Protein AF-A0A7C3XGS4-F1 (afdb_monomer_lite)

Structure (mmCIF, N/CA/C/O backbone):
data_AF-A0A7C3XGS4-F1
#
_entry.id   AF-A0A7C3XGS4-F1
#
loop_
_atom_site.group_PDB
_atom_site.id
_atom_site.type_symbol
_atom_site.label_atom_id
_atom_site.label_alt_id
_atom_site.label_comp_id
_atom_site.label_asym_id
_atom_site.label_entity_id
_atom_site.label_seq_id
_atom_site.pdbx_PDB_ins_code
_atom_site.Cartn_x
_atom_site.Cartn_y
_atom_site.Cartn_z
_atom_site.occupancy
_atom_site.B_iso_or_equiv
_atom_site.auth_seq_id
_atom_site.auth_comp_id
_atom_site.auth_asym_id
_atom_site.auth_atom_id
_atom_site.pdbx_PDB_model_num
ATOM 1 N N . MET A 1 1 ? -25.494 -13.421 -29.530 1.00 58.31 1 MET A N 1
ATOM 2 C CA . MET A 1 1 ? -25.401 -12.290 -28.570 1.00 58.31 1 MET A CA 1
ATOM 3 C C . MET A 1 1 ? -24.246 -12.460 -27.573 1.00 58.31 1 MET A C 1
ATOM 5 O O . MET A 1 1 ? -23.555 -11.485 -27.320 1.00 58.31 1 MET A O 1
ATOM 9 N N . PHE A 1 2 ? -23.978 -13.674 -27.067 1.00 60.56 2 PHE A N 1
ATOM 10 C CA . PHE A 1 2 ? -22.884 -13.956 -26.116 1.00 60.56 2 PHE A CA 1
ATOM 11 C C . PHE A 1 2 ? -21.460 -13.812 -26.712 1.00 60.56 2 PHE A C 1
ATOM 13 O O . PHE A 1 2 ? -20.601 -13.190 -26.095 1.00 60.56 2 PHE A O 1
ATOM 20 N N . GLU A 1 3 ? -21.222 -14.275 -27.947 1.00 60.53 3 GLU A N 1
ATOM 21 C CA . GLU A 1 3 ? -19.917 -14.133 -28.632 1.00 60.53 3 GLU A CA 1
ATOM 22 C C . GLU A 1 3 ? -19.539 -12.680 -28.953 1.00 60.53 3 GLU A C 1
ATOM 24 O O . GLU A 1 3 ? -18.381 -12.295 -28.802 1.00 60.53 3 GLU A O 1
ATOM 29 N N . LEU A 1 4 ? -20.519 -11.843 -29.322 1.00 61.66 4 LEU A N 1
ATOM 30 C CA . LEU A 1 4 ? -20.283 -10.417 -29.579 1.00 61.66 4 LEU A CA 1
ATOM 31 C C . LEU A 1 4 ? -19.782 -9.699 -28.314 1.00 61.66 4 LEU A C 1
ATOM 33 O O . LEU A 1 4 ? -18.899 -8.847 -28.390 1.00 61.66 4 LEU A O 1
ATOM 37 N N . GLY A 1 5 ? -20.301 -10.072 -27.139 1.00 70.62 5 GLY A N 1
ATOM 38 C CA . GLY A 1 5 ? -19.832 -9.551 -25.853 1.00 70.62 5 GLY A CA 1
ATOM 39 C C . GLY A 1 5 ? -18.402 -9.986 -25.525 1.00 70.62 5 GLY A C 1
ATOM 40 O O . GLY A 1 5 ? -17.612 -9.173 -25.046 1.00 70.62 5 GLY A O 1
ATOM 41 N N . LEU A 1 6 ? -18.044 -11.234 -25.842 1.00 68.25 6 LEU A N 1
ATOM 42 C CA . LEU A 1 6 ? -16.724 -11.801 -25.562 1.00 68.25 6 LEU A CA 1
ATOM 43 C C . LEU A 1 6 ? -15.619 -11.168 -26.420 1.00 68.25 6 LEU A C 1
ATOM 45 O O . LEU A 1 6 ? -14.553 -10.844 -25.904 1.00 68.25 6 LEU A O 1
ATOM 49 N N . GLU A 1 7 ? -15.879 -10.922 -27.702 1.00 71.12 7 GLU A N 1
ATOM 50 C CA . GLU A 1 7 ? -14.929 -10.245 -28.597 1.00 71.12 7 GLU A CA 1
ATOM 51 C C . GLU A 1 7 ? -14.745 -8.765 -28.238 1.00 71.12 7 GLU A C 1
ATOM 53 O O . GLU A 1 7 ? -13.636 -8.228 -28.289 1.00 71.12 7 GLU A O 1
ATOM 58 N N . THR A 1 8 ? -15.811 -8.105 -27.783 1.00 72.44 8 THR A N 1
ATOM 59 C CA . THR A 1 8 ? -15.733 -6.721 -27.293 1.00 72.44 8 THR A CA 1
ATOM 60 C C . THR A 1 8 ? -14.935 -6.636 -25.987 1.00 72.44 8 THR A C 1
ATOM 62 O O . THR A 1 8 ? -14.127 -5.722 -25.806 1.00 72.44 8 THR A O 1
ATOM 65 N N . LEU A 1 9 ? -15.111 -7.613 -25.091 1.00 69.00 9 LEU A N 1
ATOM 66 C CA . LEU A 1 9 ? -14.324 -7.754 -23.864 1.00 69.00 9 LEU A CA 1
ATOM 67 C C . LEU A 1 9 ? -12.853 -8.041 -24.166 1.00 69.00 9 LEU A C 1
ATOM 69 O O . LEU A 1 9 ? -11.996 -7.346 -23.632 1.00 69.00 9 LEU A O 1
ATOM 73 N N . LYS A 1 10 ? -12.549 -8.985 -25.063 1.00 65.06 10 LYS A N 1
ATOM 74 C CA . LYS A 1 10 ? -11.174 -9.271 -25.499 1.00 65.06 10 LYS A CA 1
ATOM 75 C C . LYS A 1 10 ? -10.495 -8.028 -26.060 1.00 65.06 10 LYS A C 1
ATOM 77 O O . LYS A 1 10 ? -9.398 -7.705 -25.626 1.00 65.06 10 LYS A O 1
ATOM 82 N N . LYS A 1 11 ? -11.152 -7.282 -26.954 1.00 64.50 11 LYS A N 1
ATOM 83 C CA . LYS A 1 11 ? -10.600 -6.031 -27.500 1.00 64.50 11 LYS A CA 1
ATOM 84 C C . LYS A 1 11 ? -10.341 -4.984 -26.419 1.00 64.50 11 LYS A C 1
ATOM 86 O O . LYS A 1 11 ? -9.295 -4.349 -26.456 1.00 64.50 11 LYS A O 1
ATOM 91 N N . LYS A 1 12 ? -11.239 -4.841 -25.437 1.00 67.31 12 LYS A N 1
ATOM 92 C CA . LYS A 1 12 ? -11.023 -3.946 -24.288 1.00 67.31 12 LYS A CA 1
ATOM 93 C C . LYS A 1 12 ? -9.855 -4.390 -23.412 1.00 67.31 12 LYS A C 1
ATOM 95 O O . LYS A 1 12 ? -9.046 -3.554 -23.025 1.00 67.31 12 LYS A O 1
ATOM 100 N N . VAL A 1 13 ? -9.747 -5.685 -23.123 1.00 62.44 13 VAL A N 1
ATOM 101 C CA . VAL A 1 13 ? -8.639 -6.261 -22.347 1.00 62.44 13 VAL A CA 1
ATOM 102 C C . VAL A 1 13 ? -7.315 -6.070 -23.085 1.00 62.44 13 VAL A C 1
ATOM 104 O O . VAL A 1 13 ? -6.345 -5.635 -22.477 1.00 62.44 13 VAL A O 1
ATOM 107 N N . ILE A 1 14 ? -7.289 -6.295 -24.399 1.00 61.91 14 ILE A N 1
ATOM 108 C CA . ILE A 1 14 ? -6.116 -6.053 -25.245 1.00 61.91 14 ILE A CA 1
ATOM 109 C C . ILE A 1 14 ? -5.764 -4.563 -25.255 1.00 61.91 14 ILE A C 1
ATOM 111 O O . ILE A 1 14 ? -4.608 -4.225 -25.047 1.00 61.91 14 ILE A O 1
ATOM 115 N N . SER A 1 15 ? -6.734 -3.656 -25.413 1.00 60.75 15 SER A N 1
ATOM 116 C CA . SER A 1 15 ? -6.457 -2.212 -25.366 1.00 60.75 15 SER A CA 1
ATOM 117 C C . SER A 1 15 ? -5.958 -1.746 -23.997 1.00 60.75 15 SER A C 1
ATOM 119 O O . SER A 1 15 ? -5.088 -0.888 -23.932 1.00 60.75 15 SER A O 1
ATOM 121 N N . LEU A 1 16 ? -6.462 -2.338 -22.908 1.00 60.91 16 LEU A N 1
ATOM 122 C CA . LEU A 1 16 ? -5.968 -2.089 -21.552 1.00 60.91 16 LEU A CA 1
ATOM 123 C C . LEU A 1 16 ? -4.523 -2.575 -21.395 1.00 60.91 16 LEU A C 1
ATOM 125 O O . LEU A 1 16 ? -3.718 -1.872 -20.798 1.00 60.91 16 LEU A O 1
ATOM 129 N N . PHE A 1 17 ? -4.185 -3.733 -21.967 1.00 60.16 17 PHE A N 1
ATOM 130 C CA . PHE A 1 17 ? -2.817 -4.257 -21.999 1.00 60.16 17 PHE A CA 1
ATOM 131 C C . PHE A 1 17 ? -1.868 -3.418 -22.868 1.00 60.16 17 PHE A C 1
ATOM 133 O O . PHE A 1 17 ? -0.702 -3.274 -22.519 1.00 60.16 17 PHE A O 1
ATOM 140 N N . VAL A 1 18 ? -2.352 -2.848 -23.974 1.00 58.97 18 VAL A N 1
ATOM 141 C CA . VAL A 1 18 ? -1.557 -1.967 -24.847 1.00 58.97 18 VAL A CA 1
ATOM 142 C C . VAL A 1 18 ? -1.268 -0.635 -24.151 1.00 58.97 18 VAL A C 1
ATOM 144 O O . VAL A 1 18 ? -0.104 -0.270 -24.025 1.00 58.97 18 VAL A O 1
ATOM 147 N N . VAL A 1 19 ? -2.286 0.033 -23.594 1.00 59.97 19 VAL A N 1
ATOM 148 C CA . VAL A 1 19 ? -2.094 1.276 -22.815 1.00 59.97 19 VAL A CA 1
ATOM 149 C C . VAL A 1 19 ? -1.200 1.035 -21.597 1.00 59.97 19 VAL A C 1
ATOM 151 O O . VAL A 1 19 ? -0.389 1.877 -21.229 1.00 59.97 19 VAL A O 1
ATOM 154 N N . ALA A 1 20 ? -1.297 -0.146 -20.987 1.00 60.34 20 ALA A N 1
ATOM 155 C CA . ALA A 1 20 ? -0.423 -0.547 -19.895 1.00 60.34 20 ALA A CA 1
ATOM 156 C C . ALA A 1 20 ? 1.070 -0.605 -20.266 1.00 60.34 20 ALA A C 1
ATOM 158 O O . ALA A 1 20 ? 1.900 -0.491 -19.365 1.00 60.34 20 ALA A O 1
ATOM 159 N N . SER A 1 21 ? 1.406 -0.779 -21.549 1.00 63.53 21 SER A N 1
ATOM 160 C CA . SER A 1 21 ? 2.783 -0.857 -22.058 1.00 63.53 21 SER A CA 1
ATOM 161 C C . SER A 1 21 ? 3.341 0.464 -22.602 1.00 63.53 21 SER A C 1
ATOM 163 O O . SER A 1 21 ? 4.525 0.522 -22.936 1.00 63.53 21 SER A O 1
ATOM 165 N N . ASP A 1 22 ? 2.524 1.518 -22.664 1.00 73.06 22 ASP A N 1
ATOM 166 C CA . ASP A 1 22 ? 2.950 2.842 -23.118 1.00 73.06 22 ASP A CA 1
ATOM 167 C C . ASP A 1 22 ? 3.830 3.554 -22.075 1.00 73.06 22 ASP A C 1
ATOM 169 O O . ASP A 1 22 ? 3.821 3.226 -20.879 1.00 73.06 22 ASP A O 1
ATOM 173 N N . MET A 1 23 ? 4.592 4.555 -22.536 1.00 82.00 23 MET A N 1
ATOM 174 C CA . MET A 1 23 ? 5.384 5.425 -21.661 1.00 82.00 23 MET A CA 1
ATOM 175 C C . MET A 1 23 ? 4.508 6.039 -20.560 1.00 82.00 23 MET A C 1
ATOM 177 O O . MET A 1 23 ? 3.374 6.459 -20.799 1.00 82.00 23 MET A O 1
ATOM 181 N N . GLY A 1 24 ? 5.055 6.089 -19.346 1.00 86.75 24 GLY A N 1
ATOM 182 C CA . GLY A 1 24 ? 4.411 6.668 -18.177 1.00 86.75 24 GLY A CA 1
ATOM 183 C C . GLY A 1 24 ? 4.047 8.142 -18.355 1.00 86.75 24 GLY A C 1
ATOM 184 O O . GLY A 1 24 ? 4.619 8.870 -19.168 1.00 86.75 24 GLY A O 1
ATOM 185 N N . PHE A 1 25 ? 3.078 8.596 -17.564 1.00 90.62 25 PHE A N 1
ATOM 186 C CA . PHE A 1 25 ? 2.586 9.974 -17.583 1.00 90.62 25 PHE A CA 1
ATOM 187 C C . PHE A 1 25 ? 3.338 10.897 -16.613 1.00 90.62 25 PHE A C 1
ATOM 189 O O . PHE A 1 25 ? 3.124 12.108 -16.639 1.00 90.62 25 PHE A O 1
ATOM 196 N N . LEU A 1 26 ?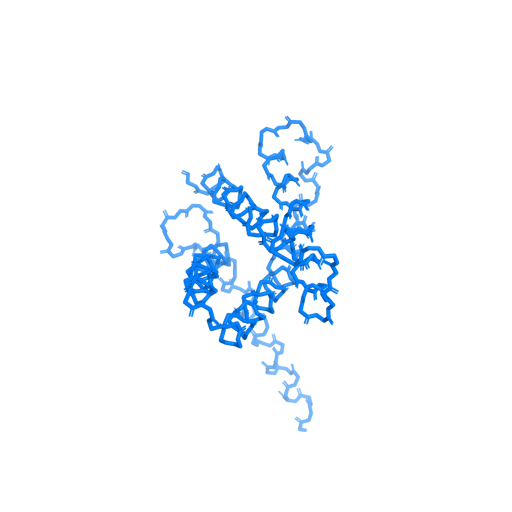 4.217 10.354 -15.765 1.00 90.88 26 LEU A N 1
ATOM 197 C CA . LEU A 1 26 ? 5.043 11.121 -14.827 1.00 90.88 26 LEU A CA 1
ATOM 198 C C . LEU A 1 26 ? 6.380 11.588 -15.429 1.00 90.88 26 LEU A C 1
ATOM 200 O O . LEU A 1 26 ? 7.165 12.231 -14.736 1.00 90.88 26 LEU A O 1
ATOM 204 N N . GLY A 1 27 ? 6.642 11.291 -16.708 1.00 90.00 27 GLY A N 1
ATOM 205 C CA . GLY A 1 27 ? 7.874 11.693 -17.399 1.00 90.00 27 GLY A CA 1
ATOM 206 C C . GLY A 1 27 ? 9.120 10.914 -16.961 1.00 90.00 27 GLY A C 1
ATOM 207 O O . GLY A 1 27 ? 10.235 11.405 -17.119 1.00 90.00 27 GLY A O 1
ATOM 208 N N . THR A 1 28 ? 8.936 9.722 -16.390 1.00 92.19 28 THR A N 1
ATOM 209 C CA . THR A 1 28 ? 10.010 8.812 -15.962 1.00 92.19 28 THR A CA 1
ATOM 210 C C . THR A 1 28 ? 10.176 7.663 -16.963 1.00 92.19 28 THR A C 1
ATOM 212 O O . THR A 1 28 ? 9.477 7.588 -17.974 1.00 92.19 28 THR A O 1
ATOM 215 N N . ARG A 1 29 ? 11.092 6.726 -16.686 1.00 91.94 29 ARG A N 1
ATOM 216 C CA . ARG A 1 29 ? 11.244 5.481 -17.465 1.00 91.94 29 ARG A CA 1
ATOM 217 C C . ARG A 1 29 ? 10.157 4.440 -17.154 1.00 91.94 29 ARG A C 1
ATOM 219 O O . ARG A 1 29 ? 10.221 3.324 -17.664 1.00 91.94 29 ARG A O 1
ATOM 226 N N . ALA A 1 30 ? 9.208 4.764 -16.276 1.00 90.50 30 ALA A N 1
ATOM 227 C CA . ALA A 1 30 ? 8.112 3.883 -15.912 1.00 90.50 30 ALA A CA 1
ATOM 228 C C . ALA A 1 30 ? 7.123 3.711 -17.067 1.00 90.50 30 ALA A C 1
ATOM 230 O O . ALA A 1 30 ? 6.926 4.609 -17.883 1.00 90.50 30 ALA A O 1
ATOM 231 N N . ILE A 1 31 ? 6.462 2.556 -17.096 1.00 91.50 31 ILE A N 1
ATOM 232 C CA . ILE A 1 31 ? 5.266 2.350 -17.915 1.00 91.50 31 ILE A CA 1
ATOM 233 C C . ILE A 1 31 ? 4.039 2.921 -17.205 1.00 91.50 31 ILE A C 1
ATOM 235 O O . ILE A 1 31 ? 4.026 3.085 -15.979 1.00 91.50 31 ILE A O 1
ATOM 239 N N . TRP A 1 32 ? 2.971 3.145 -17.962 1.00 91.56 32 TRP A N 1
ATOM 240 C CA . TRP A 1 32 ? 1.733 3.737 -17.458 1.00 91.56 32 TRP A CA 1
ATOM 241 C C . TRP A 1 32 ? 1.162 3.042 -16.206 1.00 91.56 32 TRP A C 1
ATOM 243 O O . TRP A 1 32 ? 0.749 3.711 -15.257 1.00 91.56 32 TRP A O 1
ATOM 253 N N . LEU A 1 33 ? 1.184 1.701 -16.149 1.00 91.12 33 LEU A N 1
ATOM 254 C CA . LEU A 1 33 ? 0.704 0.958 -14.971 1.00 91.12 33 LEU A CA 1
ATOM 255 C C . LEU A 1 33 ? 1.530 1.213 -13.708 1.00 91.12 33 LEU A C 1
ATOM 257 O O . LEU A 1 33 ? 0.968 1.236 -12.612 1.00 91.12 33 LEU A O 1
ATOM 261 N N . SER A 1 34 ? 2.844 1.392 -13.842 1.00 92.12 34 SER A N 1
ATOM 262 C CA . SER A 1 34 ? 3.722 1.657 -12.702 1.00 92.12 34 SER A CA 1
ATOM 263 C C . SER A 1 34 ? 3.426 3.031 -12.097 1.00 92.12 34 SER A C 1
ATOM 265 O O . SER A 1 34 ? 3.335 3.150 -10.874 1.00 92.12 34 SER A O 1
ATOM 267 N N . ASP A 1 35 ? 3.182 4.038 -12.939 1.00 95.06 35 ASP A N 1
ATOM 268 C CA . ASP A 1 35 ? 2.783 5.383 -12.504 1.00 95.06 35 ASP A CA 1
ATOM 269 C C . ASP A 1 35 ? 1.408 5.385 -11.838 1.00 95.06 35 ASP A C 1
ATOM 271 O O . ASP A 1 35 ? 1.222 5.982 -10.773 1.00 95.06 35 ASP A O 1
ATOM 275 N N . LEU A 1 36 ? 0.441 4.680 -12.434 1.00 94.62 36 LEU A N 1
ATOM 276 C CA . LEU A 1 36 ? -0.889 4.542 -11.852 1.00 94.62 36 LEU A CA 1
ATOM 277 C C . LEU A 1 36 ? -0.815 3.864 -10.479 1.00 94.62 36 LEU A C 1
ATOM 279 O O . LEU A 1 36 ? -1.442 4.331 -9.528 1.00 94.62 36 LEU A O 1
ATOM 283 N N . ASN A 1 37 ? -0.046 2.780 -10.360 1.00 95.75 37 ASN A N 1
ATOM 284 C CA . ASN A 1 37 ? 0.118 2.071 -9.097 1.00 95.75 37 ASN A CA 1
ATOM 285 C C . ASN A 1 37 ? 0.739 2.975 -8.028 1.00 95.75 37 ASN A C 1
ATOM 287 O O . ASN A 1 37 ? 0.220 3.030 -6.916 1.00 95.75 37 ASN A O 1
ATOM 291 N N . LEU A 1 38 ? 1.784 3.740 -8.362 1.00 96.62 38 LEU A N 1
ATOM 292 C CA . LEU A 1 38 ? 2.378 4.715 -7.444 1.00 96.62 38 LEU A CA 1
ATOM 293 C C . LEU A 1 38 ? 1.342 5.741 -6.960 1.00 96.62 38 LEU A C 1
ATOM 295 O O . LEU A 1 38 ? 1.230 5.995 -5.759 1.00 96.62 38 LEU A O 1
ATOM 299 N N . LEU A 1 39 ? 0.558 6.308 -7.879 1.00 97.31 39 LEU A N 1
ATOM 300 C CA . LEU A 1 39 ? -0.460 7.304 -7.550 1.00 97.31 39 LEU A CA 1
ATOM 301 C C . LEU A 1 39 ? -1.559 6.728 -6.645 1.00 97.31 39 LEU A C 1
ATOM 303 O O . LEU A 1 39 ? -1.979 7.373 -5.682 1.00 97.31 39 LEU A O 1
ATOM 307 N N . LEU A 1 40 ? -2.002 5.498 -6.911 1.00 97.25 40 LEU A N 1
ATOM 308 C CA . LEU A 1 40 ? -2.992 4.816 -6.078 1.00 97.25 40 LEU A CA 1
ATOM 309 C C . LEU A 1 40 ? -2.426 4.446 -4.700 1.00 97.25 40 LEU A C 1
ATOM 311 O O . LEU A 1 40 ? -3.143 4.565 -3.709 1.00 97.25 40 LEU A O 1
ATOM 315 N N . GLN A 1 41 ? -1.141 4.098 -4.598 1.00 97.50 41 GLN A N 1
ATOM 316 C CA . GLN A 1 41 ? -0.465 3.899 -3.310 1.00 97.50 41 GLN A CA 1
ATOM 317 C C . GLN A 1 41 ? -0.363 5.199 -2.499 1.00 97.50 41 GLN A C 1
ATOM 319 O O . GLN A 1 41 ? -0.602 5.189 -1.291 1.00 97.50 41 GLN A O 1
ATOM 324 N N . ILE A 1 42 ? -0.105 6.345 -3.143 1.00 98.00 42 ILE A N 1
ATOM 325 C CA . ILE A 1 42 ? -0.180 7.668 -2.494 1.00 98.00 42 ILE A CA 1
ATOM 326 C C . ILE A 1 42 ? -1.599 7.934 -1.969 1.00 98.00 42 ILE A C 1
ATOM 328 O O . ILE A 1 42 ? -1.772 8.411 -0.843 1.00 98.00 42 ILE A O 1
ATOM 332 N N . ALA A 1 43 ? -2.628 7.605 -2.752 1.00 98.06 43 ALA A N 1
ATOM 333 C CA . ALA A 1 43 ? -4.013 7.751 -2.318 1.00 98.06 43 ALA A CA 1
ATOM 334 C C . ALA A 1 43 ? -4.336 6.840 -1.117 1.00 98.06 43 ALA A C 1
ATOM 336 O O . ALA A 1 43 ? -4.936 7.301 -0.145 1.00 98.06 43 ALA A O 1
ATOM 337 N N . ILE A 1 44 ? -3.886 5.580 -1.130 1.00 97.81 44 ILE A N 1
ATOM 338 C CA . ILE A 1 44 ? -4.021 4.650 0.004 1.00 97.81 44 ILE A CA 1
ATOM 339 C C . ILE A 1 44 ? -3.315 5.203 1.245 1.00 97.81 44 ILE A C 1
ATOM 341 O O . ILE A 1 44 ? -3.908 5.216 2.324 1.00 97.81 44 ILE A O 1
ATOM 345 N N . LEU A 1 45 ? -2.099 5.740 1.111 1.00 97.69 45 LEU A N 1
ATOM 346 C CA . LEU A 1 45 ? -1.382 6.387 2.213 1.00 97.69 45 LEU A CA 1
ATOM 347 C C . LEU A 1 45 ? -2.210 7.518 2.840 1.00 97.69 45 LEU A C 1
ATOM 349 O O . LEU A 1 45 ? -2.322 7.607 4.066 1.00 97.69 45 LEU A O 1
ATOM 353 N N . ALA A 1 46 ? -2.838 8.359 2.016 1.00 98.00 46 ALA A N 1
ATOM 354 C CA . ALA A 1 46 ? -3.725 9.414 2.498 1.00 98.00 46 ALA A CA 1
ATOM 355 C C . ALA A 1 46 ? -4.937 8.839 3.256 1.00 98.00 46 ALA A C 1
ATOM 357 O O . ALA A 1 46 ? -5.262 9.314 4.348 1.00 98.00 46 ALA A O 1
ATOM 358 N N . ILE A 1 47 ? -5.563 7.779 2.734 1.00 97.81 47 ILE A N 1
ATOM 359 C CA . ILE A 1 47 ? -6.672 7.064 3.389 1.00 97.81 47 ILE A CA 1
ATOM 360 C C . ILE A 1 47 ? -6.234 6.518 4.758 1.00 97.81 47 ILE A C 1
ATOM 362 O O . ILE A 1 47 ? -6.949 6.712 5.746 1.00 97.81 47 ILE A O 1
ATOM 366 N N . LEU A 1 48 ? -5.050 5.904 4.859 1.00 96.62 48 LEU A N 1
ATOM 367 C CA . LEU A 1 48 ? -4.498 5.399 6.122 1.00 96.62 48 LEU A CA 1
ATOM 368 C C . LEU A 1 48 ? -4.311 6.525 7.147 1.00 96.62 48 LEU A C 1
ATOM 370 O O . LEU A 1 48 ? -4.743 6.397 8.297 1.00 96.62 48 LEU A O 1
ATOM 374 N N . ILE A 1 49 ? -3.728 7.657 6.738 1.00 97.69 49 ILE A N 1
ATOM 375 C CA . ILE A 1 49 ? -3.528 8.828 7.608 1.00 97.69 49 ILE A CA 1
ATOM 376 C C . ILE A 1 49 ? -4.875 9.376 8.103 1.00 97.69 49 ILE A C 1
ATOM 378 O O . ILE A 1 49 ? -5.038 9.652 9.298 1.00 97.69 49 ILE A O 1
ATOM 382 N N . ILE A 1 50 ? -5.869 9.488 7.218 1.00 97.50 50 ILE A N 1
ATOM 383 C CA . ILE A 1 50 ? -7.232 9.899 7.581 1.00 97.50 50 ILE A CA 1
ATOM 384 C C . ILE A 1 50 ? -7.834 8.905 8.586 1.00 97.50 50 ILE A C 1
ATOM 386 O O . ILE A 1 50 ? -8.372 9.316 9.619 1.00 97.50 50 ILE A O 1
ATOM 390 N N . GLY A 1 51 ? -7.693 7.602 8.339 1.00 95.94 51 GLY A N 1
ATOM 391 C CA . GLY A 1 51 ? -8.144 6.541 9.237 1.00 95.94 51 GLY A CA 1
ATOM 392 C C . GLY A 1 51 ? -7.528 6.660 10.633 1.00 95.94 51 GLY A C 1
ATOM 393 O O . GLY A 1 51 ? -8.244 6.587 11.637 1.00 95.94 51 GLY A O 1
ATOM 394 N N . ILE A 1 52 ? -6.220 6.914 10.725 1.00 94.75 52 ILE A N 1
ATOM 395 C CA . ILE A 1 52 ? -5.511 7.147 11.994 1.00 94.75 52 ILE A CA 1
ATOM 396 C C . ILE A 1 52 ? -6.084 8.368 12.727 1.00 94.75 52 ILE A C 1
ATOM 398 O O . ILE A 1 52 ? -6.279 8.328 13.946 1.00 94.75 52 ILE A O 1
ATOM 402 N N . ASN A 1 53 ? -6.406 9.445 12.010 1.00 96.19 53 ASN A N 1
ATOM 403 C CA . ASN A 1 53 ? -6.998 10.641 12.609 1.00 96.19 53 ASN A CA 1
ATOM 404 C C . ASN A 1 53 ? -8.389 10.372 13.208 1.00 96.19 53 ASN A C 1
ATOM 406 O O . ASN A 1 53 ? -8.691 10.877 14.292 1.00 96.19 53 ASN A O 1
ATOM 410 N N . PHE A 1 54 ? -9.217 9.530 12.583 1.00 95.94 54 PHE A N 1
ATOM 411 C CA . PHE A 1 54 ? -10.499 9.114 13.170 1.00 95.94 54 PHE A CA 1
ATOM 412 C C . PHE A 1 54 ? -10.333 8.242 14.419 1.00 95.94 54 PHE A C 1
ATOM 414 O O . PHE A 1 54 ? -11.077 8.424 15.386 1.00 95.94 54 PHE A O 1
ATOM 421 N N . ALA A 1 55 ? -9.320 7.370 14.462 1.00 93.75 55 ALA A N 1
ATOM 422 C CA . ALA A 1 55 ? -8.995 6.618 15.676 1.00 93.75 55 ALA A CA 1
ATOM 423 C C . ALA A 1 55 ? -8.572 7.539 16.832 1.00 93.75 55 ALA A C 1
ATOM 425 O O . ALA A 1 55 ? -9.000 7.331 17.968 1.00 93.75 55 ALA A O 1
ATOM 426 N N . LYS A 1 56 ? -7.791 8.597 16.559 1.00 93.56 56 LYS A N 1
ATOM 427 C CA . LYS A 1 56 ? -7.427 9.615 17.567 1.00 93.56 56 LYS A CA 1
ATOM 428 C C . LYS A 1 56 ? -8.657 10.340 18.119 1.00 93.56 56 LYS A C 1
ATOM 430 O O . LYS A 1 56 ? -8.731 10.587 19.319 1.00 93.56 56 LYS A O 1
ATOM 435 N N . LYS A 1 57 ? -9.649 10.606 17.264 1.00 95.06 57 LYS A N 1
ATOM 436 C CA . LYS A 1 57 ? -10.956 11.176 17.638 1.00 95.06 57 LYS A CA 1
ATOM 437 C C . LYS A 1 57 ? -11.909 10.161 18.293 1.00 95.06 57 LYS A C 1
ATOM 439 O O . LYS A 1 57 ? -13.064 10.492 18.531 1.00 95.06 57 LYS A O 1
ATOM 444 N N . LYS A 1 58 ? -11.452 8.931 18.573 1.00 94.12 58 LYS A N 1
ATOM 445 C CA . LYS A 1 58 ? -12.240 7.815 19.133 1.00 94.12 58 LYS A CA 1
ATOM 446 C C . LYS A 1 58 ? -13.446 7.391 18.279 1.00 94.12 58 LYS A C 1
ATOM 448 O O . LYS A 1 58 ? -14.306 6.653 18.753 1.00 94.12 58 LYS A O 1
ATOM 453 N N . ASN A 1 59 ? -13.502 7.795 17.008 1.00 95.56 59 ASN A N 1
ATOM 454 C CA . ASN A 1 59 ? -14.537 7.349 16.079 1.00 95.56 59 ASN A CA 1
ATOM 455 C C . ASN A 1 59 ? -14.085 6.061 15.376 1.00 95.56 59 ASN A C 1
ATOM 457 O O . ASN A 1 59 ? -13.622 6.065 14.232 1.00 95.56 59 ASN A O 1
ATOM 461 N N . PHE A 1 60 ? -14.193 4.944 16.097 1.00 93.12 60 PHE A N 1
ATOM 462 C CA . PHE A 1 60 ? -13.690 3.648 15.640 1.00 93.12 60 PHE A CA 1
ATOM 463 C C . PHE A 1 60 ? -14.520 3.024 14.511 1.00 93.12 60 PHE A C 1
ATOM 465 O O . PHE A 1 60 ? -13.988 2.223 13.747 1.00 93.12 60 PHE A O 1
ATOM 472 N N . VAL A 1 61 ? -15.792 3.410 14.372 1.00 94.75 61 VAL A N 1
ATOM 473 C CA . VAL A 1 61 ? -16.657 2.938 13.278 1.00 94.75 61 VAL A CA 1
ATOM 474 C C . VAL A 1 61 ? -16.163 3.489 11.944 1.00 94.75 61 VAL A C 1
ATOM 476 O O . VAL A 1 61 ? -15.944 2.727 11.004 1.00 94.75 61 VAL A O 1
ATOM 479 N N . VAL A 1 62 ? -15.936 4.804 11.868 1.00 96.19 62 VAL A N 1
ATOM 480 C CA . VAL A 1 62 ? -15.423 5.442 10.647 1.00 96.19 62 VAL A CA 1
ATOM 481 C C . VAL A 1 62 ? -13.992 4.991 10.365 1.00 96.19 62 VAL A C 1
ATOM 483 O O . VAL A 1 62 ? -13.687 4.634 9.233 1.00 96.19 62 VAL A O 1
ATOM 486 N N . HIS A 1 63 ? -13.143 4.915 11.394 1.00 95.50 63 HIS A N 1
ATOM 487 C CA . HIS A 1 63 ? -11.796 4.352 11.279 1.00 95.50 63 HIS A CA 1
ATOM 488 C C . HIS A 1 63 ? -11.798 2.955 10.639 1.00 95.50 63 HIS A C 1
ATOM 490 O O . HIS A 1 63 ? -11.085 2.735 9.665 1.00 95.50 63 HIS A O 1
ATOM 496 N N . GLY A 1 64 ? -12.627 2.035 11.147 1.00 94.81 64 GLY A N 1
ATOM 497 C CA . GLY A 1 64 ? -12.707 0.670 10.627 1.00 94.81 64 GLY A CA 1
ATOM 498 C C . GLY A 1 64 ? -13.148 0.620 9.165 1.00 94.81 64 GLY A C 1
ATOM 499 O O . GLY A 1 64 ? -12.540 -0.095 8.374 1.00 94.81 64 GLY A O 1
ATOM 500 N N . ARG A 1 65 ? -14.149 1.423 8.775 1.00 97.56 65 ARG A N 1
ATOM 501 C CA . ARG A 1 65 ? -14.614 1.507 7.377 1.00 97.56 65 ARG A CA 1
ATOM 502 C C . ARG A 1 65 ? -13.528 2.034 6.440 1.00 97.56 65 ARG A C 1
ATOM 504 O O . ARG A 1 65 ? -13.294 1.441 5.396 1.00 97.56 65 ARG A O 1
ATOM 511 N N . ILE A 1 66 ? -12.848 3.111 6.830 1.00 97.50 66 ILE A N 1
ATOM 512 C CA . ILE A 1 66 ? -11.776 3.725 6.034 1.00 97.50 66 ILE A CA 1
ATOM 513 C C . ILE A 1 66 ? -10.598 2.761 5.865 1.00 97.50 66 ILE A C 1
ATOM 515 O O . ILE A 1 66 ? -10.099 2.605 4.756 1.00 97.50 66 ILE A O 1
ATOM 519 N N . LEU A 1 67 ? -10.181 2.073 6.933 1.00 96.75 67 LEU A N 1
ATOM 520 C CA . LEU A 1 67 ? -9.097 1.095 6.829 1.00 96.75 67 LEU A CA 1
ATOM 521 C C . LEU A 1 67 ? -9.498 -0.156 6.043 1.00 96.75 67 LEU A C 1
ATOM 523 O O . LEU A 1 67 ? -8.685 -0.674 5.291 1.00 96.75 67 LEU A O 1
ATOM 527 N N . THR A 1 68 ? -10.752 -0.599 6.145 1.00 97.69 68 THR A N 1
ATOM 528 C CA . THR A 1 68 ? -11.266 -1.697 5.308 1.00 97.69 68 THR A CA 1
ATOM 529 C C . THR A 1 68 ? -11.177 -1.338 3.824 1.00 97.69 68 THR A C 1
ATOM 531 O O . THR A 1 68 ? -10.751 -2.161 3.021 1.00 97.69 68 THR A O 1
ATOM 534 N N . LEU A 1 69 ? -11.525 -0.098 3.459 1.00 97.75 69 LEU A N 1
ATOM 535 C CA . LEU A 1 69 ? -11.376 0.389 2.085 1.00 97.75 69 LEU A CA 1
ATOM 536 C C . LEU A 1 69 ? -9.911 0.411 1.635 1.00 97.75 69 LEU A C 1
ATOM 538 O O . LEU A 1 69 ? -9.638 0.025 0.504 1.00 97.75 69 LEU A O 1
ATOM 542 N N . ALA A 1 70 ? -8.983 0.829 2.503 1.00 97.88 70 ALA A N 1
ATOM 543 C CA . ALA A 1 70 ? -7.552 0.834 2.193 1.00 97.88 70 ALA A CA 1
ATOM 544 C C . ALA A 1 70 ? -7.025 -0.576 1.884 1.00 97.88 70 ALA A C 1
ATOM 546 O O . ALA A 1 70 ? -6.390 -0.765 0.851 1.00 97.88 70 ALA A O 1
ATOM 547 N N . VAL A 1 71 ? -7.350 -1.555 2.737 1.00 98.31 71 VAL A N 1
ATOM 548 C CA . VAL A 1 71 ? -6.978 -2.969 2.553 1.00 98.31 71 VAL A CA 1
ATOM 549 C C . VAL A 1 71 ? -7.577 -3.504 1.250 1.00 98.31 71 VAL A C 1
ATOM 551 O O . VAL A 1 71 ? -6.851 -3.937 0.371 1.00 98.31 71 VAL A O 1
ATOM 554 N N . ILE A 1 72 ? -8.890 -3.367 1.032 1.00 98.38 72 ILE A N 1
ATOM 555 C CA . ILE A 1 72 ? -9.529 -3.866 -0.201 1.00 98.38 72 ILE A CA 1
ATOM 556 C C . ILE A 1 72 ? -8.911 -3.240 -1.458 1.00 98.38 72 ILE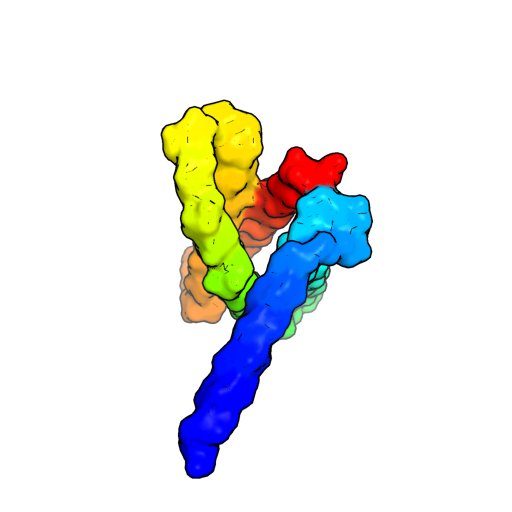 A C 1
ATOM 558 O O . ILE A 1 72 ? -8.640 -3.948 -2.428 1.00 98.38 72 ILE A O 1
ATOM 562 N N . LEU A 1 73 ? -8.689 -1.922 -1.457 1.00 97.94 73 LEU A N 1
ATOM 563 C CA . LEU A 1 73 ? -8.085 -1.239 -2.596 1.00 97.94 73 LEU A CA 1
ATOM 564 C C . LEU A 1 73 ? -6.665 -1.752 -2.848 1.00 97.94 73 LEU A C 1
ATOM 566 O O . LEU A 1 73 ? -6.319 -2.032 -3.991 1.00 97.94 73 LEU A O 1
ATOM 570 N N . ASN A 1 74 ? -5.866 -1.932 -1.798 1.00 98.06 74 ASN A N 1
ATOM 571 C CA . ASN A 1 74 ? -4.511 -2.443 -1.933 1.00 98.06 74 ASN A CA 1
ATOM 572 C C . ASN A 1 74 ? -4.464 -3.906 -2.384 1.00 98.06 74 ASN A C 1
ATOM 574 O O . ASN A 1 74 ? -3.678 -4.228 -3.269 1.00 98.06 74 ASN A O 1
ATOM 578 N N . ALA A 1 75 ? -5.344 -4.770 -1.873 1.00 98.19 75 ALA A N 1
ATOM 579 C CA . ALA A 1 75 ? -5.491 -6.142 -2.348 1.00 98.19 75 ALA A CA 1
ATOM 580 C C . ALA A 1 75 ? -5.748 -6.193 -3.861 1.00 98.19 75 ALA A C 1
ATOM 582 O O . ALA A 1 75 ? -5.136 -6.991 -4.569 1.00 98.19 75 ALA A O 1
ATOM 583 N N . ILE A 1 76 ? -6.610 -5.309 -4.379 1.00 97.81 76 ILE A N 1
ATOM 584 C CA . ILE A 1 76 ? -6.860 -5.190 -5.823 1.00 97.81 76 ILE A CA 1
ATOM 585 C C . ILE A 1 76 ? -5.560 -4.822 -6.557 1.00 97.81 76 ILE A C 1
ATOM 587 O O . ILE A 1 76 ? -5.214 -5.472 -7.542 1.00 97.81 76 ILE A O 1
ATOM 591 N N . LEU A 1 77 ? -4.799 -3.835 -6.078 1.00 96.62 77 LEU A N 1
ATOM 592 C CA . LEU A 1 77 ? -3.528 -3.451 -6.712 1.00 96.62 77 LEU A CA 1
ATOM 593 C C . LEU A 1 77 ? -2.486 -4.569 -6.671 1.00 96.62 77 LEU A C 1
ATOM 595 O O . LEU A 1 77 ? -1.793 -4.801 -7.662 1.00 96.62 77 LEU A O 1
ATOM 599 N N . ILE A 1 78 ? -2.396 -5.289 -5.554 1.00 95.88 78 ILE A N 1
ATOM 600 C CA . ILE A 1 78 ? -1.503 -6.437 -5.416 1.00 95.88 78 ILE A CA 1
ATOM 601 C C . ILE A 1 78 ? -1.859 -7.494 -6.462 1.00 95.88 78 ILE A C 1
ATOM 603 O O . ILE A 1 78 ? -0.990 -7.912 -7.224 1.00 95.88 78 ILE A O 1
ATOM 607 N N . LEU A 1 79 ? -3.131 -7.889 -6.542 1.00 95.00 79 LEU A N 1
ATOM 608 C CA . LEU A 1 79 ? -3.586 -8.955 -7.435 1.00 95.00 79 LEU A CA 1
ATOM 609 C C . LEU A 1 79 ? -3.441 -8.599 -8.917 1.00 95.00 79 LEU A C 1
ATOM 611 O O . LEU A 1 79 ? -3.039 -9.451 -9.707 1.00 95.00 79 LEU A O 1
ATOM 615 N N . PHE A 1 80 ? -3.767 -7.363 -9.300 1.00 92.44 80 PHE A N 1
ATOM 616 C CA . PHE A 1 80 ? -3.861 -6.980 -10.711 1.00 92.44 80 PHE A CA 1
ATOM 617 C C . PH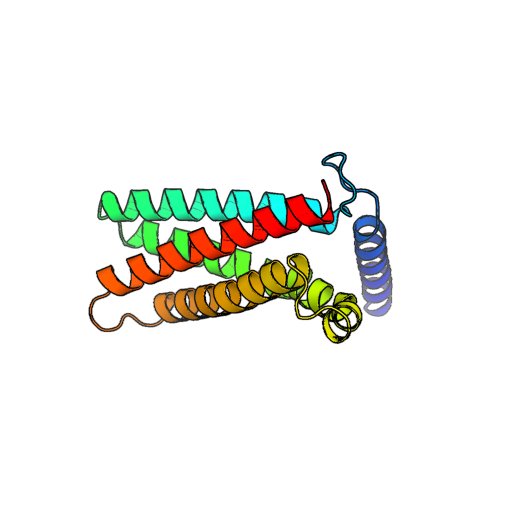E A 1 80 ? -2.638 -6.245 -11.259 1.00 92.44 80 PHE A C 1
ATOM 619 O O . PHE A 1 80 ? -2.464 -6.221 -12.475 1.00 92.44 80 PHE A O 1
ATOM 626 N N . ILE A 1 81 ? -1.789 -5.662 -10.408 1.00 91.88 81 ILE A N 1
ATOM 627 C CA . ILE A 1 81 ? -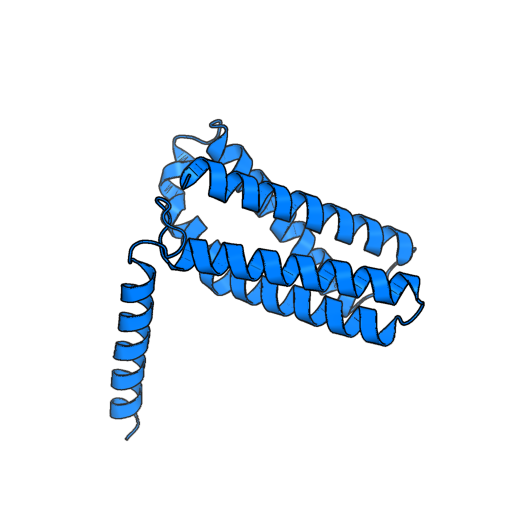0.611 -4.905 -10.854 1.00 91.88 81 ILE A CA 1
ATOM 628 C C . ILE A 1 81 ? 0.678 -5.509 -10.298 1.00 91.88 81 ILE A C 1
ATOM 630 O O . ILE A 1 81 ? 1.576 -5.853 -11.067 1.00 91.88 81 ILE A O 1
ATOM 634 N N . MET A 1 82 ? 0.785 -5.673 -8.977 1.00 92.94 82 MET A N 1
ATOM 635 C CA . MET A 1 82 ? 2.066 -6.047 -8.365 1.00 92.94 82 MET A CA 1
ATOM 636 C C . MET A 1 82 ? 2.444 -7.509 -8.614 1.00 92.94 82 MET A C 1
ATOM 638 O O . MET A 1 82 ? 3.583 -7.780 -8.980 1.00 92.94 82 MET A O 1
ATOM 642 N N . ILE A 1 83 ? 1.509 -8.451 -8.451 1.00 92.38 83 ILE A N 1
ATOM 643 C CA . ILE A 1 83 ? 1.771 -9.880 -8.671 1.00 92.38 83 ILE A CA 1
ATOM 644 C C . ILE A 1 83 ? 2.151 -10.156 -10.133 1.00 92.38 83 ILE A C 1
ATOM 646 O O . ILE A 1 83 ? 3.197 -10.773 -10.345 1.00 92.38 83 ILE A O 1
ATOM 650 N N . PRO A 1 84 ? 1.395 -9.691 -11.151 1.00 90.38 84 PRO A N 1
ATOM 651 C CA . PRO A 1 84 ? 1.794 -9.879 -12.544 1.00 90.38 84 PRO A CA 1
ATOM 652 C C . PRO A 1 84 ? 3.165 -9.273 -12.859 1.00 90.38 84 PRO A C 1
ATOM 654 O O . PRO A 1 84 ? 3.966 -9.909 -13.540 1.00 90.38 84 PRO A O 1
ATOM 657 N N . SER A 1 85 ? 3.462 -8.085 -12.318 1.00 87.56 85 SER A N 1
ATOM 658 C CA . SER A 1 85 ? 4.769 -7.435 -12.474 1.00 87.56 85 SER A CA 1
ATOM 659 C C . SER A 1 85 ? 5.902 -8.269 -11.864 1.00 87.56 85 SER A C 1
ATOM 661 O O . SER A 1 85 ? 6.923 -8.503 -12.512 1.00 87.56 85 SER A O 1
ATOM 663 N N . LEU A 1 86 ? 5.700 -8.808 -10.657 1.00 87.31 86 LEU A N 1
ATOM 664 C CA . LEU A 1 86 ? 6.687 -9.648 -9.978 1.00 87.31 86 LEU A CA 1
ATOM 665 C C . LEU A 1 86 ? 6.943 -10.964 -10.729 1.00 87.31 86 LEU A C 1
ATOM 667 O O . LEU A 1 86 ? 8.092 -11.381 -10.854 1.00 87.31 86 LEU A O 1
ATOM 671 N N . ILE A 1 87 ? 5.891 -11.595 -11.264 1.00 88.25 87 ILE A N 1
ATOM 672 C CA . ILE A 1 87 ? 6.005 -12.808 -12.088 1.00 88.25 87 ILE A CA 1
ATOM 673 C C . ILE A 1 87 ? 6.745 -12.499 -13.395 1.00 88.25 87 ILE A C 1
ATOM 675 O O . ILE A 1 87 ? 7.657 -13.235 -13.767 1.00 88.25 87 ILE A O 1
ATOM 679 N N . GLY A 1 88 ? 6.396 -11.401 -14.071 1.00 84.06 88 GLY A N 1
ATOM 680 C CA . GLY A 1 88 ? 7.066 -10.971 -15.301 1.00 84.06 88 GLY A CA 1
ATOM 681 C C . GLY A 1 88 ? 8.548 -10.649 -15.091 1.00 84.06 88 GLY A C 1
ATOM 682 O O . GLY A 1 88 ? 9.371 -10.928 -15.959 1.00 84.06 88 GLY A O 1
ATOM 683 N N . GLY A 1 89 ? 8.904 -10.126 -13.915 1.00 78.75 89 GLY A N 1
ATOM 684 C CA . GLY A 1 89 ? 10.283 -9.853 -13.516 1.00 78.75 89 GLY A CA 1
ATOM 685 C C . GLY A 1 89 ? 11.040 -11.053 -12.938 1.00 78.75 89 GLY A C 1
ATOM 686 O O . GLY A 1 89 ? 12.231 -10.9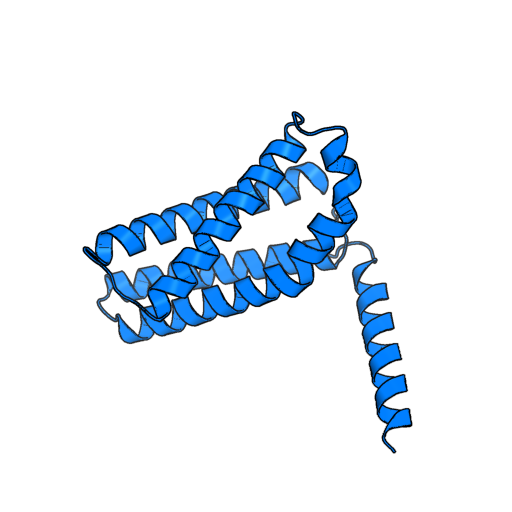17 -12.669 1.00 78.75 89 GLY A O 1
ATOM 687 N N . PHE A 1 90 ? 10.403 -12.217 -12.741 1.00 77.44 90 PHE A N 1
ATOM 688 C CA . PHE A 1 90 ? 10.953 -13.313 -11.926 1.00 77.44 90 PHE A CA 1
ATOM 689 C C . PHE A 1 90 ? 12.354 -13.774 -12.373 1.00 77.44 90 PHE A C 1
ATOM 691 O O . PHE A 1 90 ? 13.228 -14.029 -11.544 1.00 77.44 90 PHE A O 1
ATOM 698 N N . GLY A 1 91 ? 12.597 -13.814 -13.689 1.00 74.75 91 GLY A N 1
ATOM 699 C CA . GLY A 1 91 ? 13.885 -14.217 -14.263 1.00 74.75 91 GLY A CA 1
ATOM 700 C C . GLY A 1 91 ? 15.059 -13.312 -13.872 1.00 74.75 91 GLY A C 1
ATOM 701 O O . GLY A 1 91 ? 16.157 -13.816 -13.659 1.00 74.75 91 GLY A O 1
ATOM 702 N N . PHE A 1 92 ? 14.826 -12.006 -13.702 1.00 72.19 92 PHE A N 1
ATOM 703 C CA . PHE A 1 92 ? 15.851 -11.048 -13.267 1.00 72.19 92 PHE A CA 1
ATOM 704 C C . PHE A 1 92 ? 16.312 -11.315 -11.826 1.00 72.19 92 PHE A C 1
ATOM 706 O O . PHE A 1 92 ? 17.487 -11.156 -11.500 1.00 72.19 92 PHE A O 1
ATOM 713 N N . PHE A 1 93 ? 15.409 -11.771 -10.954 1.00 67.50 93 PHE A N 1
ATOM 714 C CA . PHE A 1 93 ? 15.753 -12.026 -9.554 1.00 67.50 93 PHE A CA 1
ATOM 715 C C . PHE A 1 93 ? 16.685 -13.215 -9.392 1.00 67.50 93 PHE A C 1
ATOM 717 O O . PHE A 1 93 ? 17.563 -13.159 -8.543 1.00 67.50 93 PHE A O 1
ATOM 724 N N . LEU A 1 94 ? 16.538 -14.265 -10.205 1.00 72.06 94 LEU A N 1
ATOM 725 C CA . LEU A 1 94 ? 17.365 -15.472 -10.093 1.00 72.06 94 LEU A CA 1
ATOM 726 C C . LEU A 1 94 ? 18.857 -15.201 -10.325 1.00 72.06 94 LEU A C 1
ATOM 728 O O . LEU A 1 94 ? 19.691 -15.955 -9.830 1.00 72.06 94 LEU A O 1
ATOM 732 N N . THR A 1 95 ? 19.195 -14.130 -11.044 1.00 79.00 95 THR A N 1
ATOM 733 C CA . THR A 1 95 ? 20.579 -13.769 -11.369 1.00 79.00 95 THR A CA 1
ATOM 734 C C . THR A 1 95 ? 21.159 -12.677 -10.468 1.00 79.00 95 THR A C 1
ATOM 736 O O . THR A 1 95 ? 22.374 -12.584 -10.361 1.00 79.00 95 THR A O 1
ATOM 739 N N . GLU A 1 96 ? 20.324 -11.877 -9.793 1.00 82.50 96 GLU A N 1
ATOM 740 C CA . GLU A 1 96 ? 20.736 -10.636 -9.105 1.00 82.50 96 GLU A CA 1
ATOM 741 C C . GLU A 1 96 ? 20.200 -10.520 -7.661 1.00 82.50 96 GLU A C 1
ATOM 743 O O . GLU A 1 96 ? 19.966 -9.417 -7.160 1.00 82.50 96 GLU A O 1
ATOM 748 N N . LEU A 1 97 ? 20.003 -11.649 -6.962 1.00 79.75 97 LEU A N 1
ATOM 749 C CA . LEU A 1 97 ? 19.370 -11.716 -5.627 1.00 79.75 97 LEU A CA 1
ATOM 750 C C . LEU A 1 97 ? 19.981 -10.782 -4.568 1.00 79.75 97 LEU A C 1
ATOM 752 O O . LEU A 1 97 ? 19.277 -10.353 -3.654 1.00 79.75 97 LEU A O 1
ATOM 756 N N . TYR A 1 98 ? 21.275 -10.477 -4.674 1.00 85.19 98 TYR A N 1
ATOM 757 C CA . TYR A 1 98 ? 22.001 -9.642 -3.710 1.00 85.19 98 TYR A CA 1
ATOM 758 C C . TYR A 1 98 ? 22.153 -8.183 -4.151 1.00 85.19 98 TYR A C 1
ATOM 760 O O . TYR A 1 98 ? 22.754 -7.383 -3.432 1.00 85.19 98 TYR A O 1
ATOM 768 N N . SER A 1 99 ? 21.616 -7.816 -5.315 1.00 90.31 99 SER A N 1
ATOM 769 C CA . SER A 1 99 ? 21.594 -6.423 -5.747 1.00 90.31 99 SER A CA 1
ATOM 770 C C . SER A 1 99 ? 20.709 -5.588 -4.818 1.00 90.31 99 SER A C 1
ATOM 772 O O . SER A 1 99 ? 19.699 -6.057 -4.287 1.00 90.31 99 SER A O 1
ATOM 774 N N . VAL A 1 100 ? 21.061 -4.313 -4.640 1.00 91.00 100 VAL A N 1
ATOM 775 C CA . VAL A 1 100 ? 20.265 -3.372 -3.832 1.00 91.00 100 VAL A CA 1
ATOM 776 C C . VAL A 1 100 ? 18.817 -3.320 -4.326 1.00 91.00 100 VAL A C 1
ATOM 778 O O . VAL A 1 100 ? 17.889 -3.349 -3.520 1.00 91.00 100 VAL A O 1
ATOM 781 N N . GLY A 1 101 ? 18.618 -3.314 -5.646 1.00 89.12 101 GLY A N 1
ATOM 782 C CA . GLY A 1 101 ? 17.292 -3.328 -6.253 1.00 89.12 101 GLY A CA 1
ATOM 783 C C . GLY A 1 101 ? 16.481 -4.586 -5.914 1.00 89.12 101 GLY A C 1
ATOM 784 O O . GLY A 1 101 ? 15.328 -4.472 -5.496 1.00 89.12 101 GLY A O 1
ATOM 785 N N . ALA A 1 102 ? 17.089 -5.777 -5.987 1.00 89.56 102 ALA A N 1
ATOM 786 C CA . ALA A 1 102 ? 16.428 -7.019 -5.583 1.00 89.56 102 ALA A CA 1
ATOM 787 C C . ALA A 1 102 ? 16.059 -7.017 -4.092 1.00 89.56 102 ALA A C 1
ATOM 789 O O . ALA A 1 102 ? 14.948 -7.413 -3.741 1.00 89.56 102 ALA A O 1
ATOM 790 N N . LEU A 1 103 ? 16.935 -6.511 -3.218 1.00 92.19 103 LEU A N 1
ATOM 791 C CA . LEU A 1 103 ? 16.652 -6.394 -1.784 1.00 92.19 103 LEU A CA 1
ATOM 792 C C . LEU A 1 103 ? 15.493 -5.432 -1.491 1.00 92.19 103 LEU A C 1
ATOM 794 O O . LEU A 1 103 ? 14.658 -5.735 -0.638 1.00 92.19 103 LEU A O 1
ATOM 798 N N . ILE A 1 104 ? 15.401 -4.307 -2.210 1.00 93.62 104 ILE A N 1
ATOM 799 C CA . ILE A 1 104 ? 14.268 -3.375 -2.099 1.00 93.62 104 ILE A CA 1
ATOM 800 C C . ILE A 1 104 ? 12.966 -4.081 -2.489 1.00 93.62 104 ILE A C 1
ATOM 802 O O . ILE A 1 104 ? 11.985 -4.005 -1.749 1.00 93.62 104 ILE A O 1
ATOM 806 N N . ILE A 1 105 ? 12.959 -4.797 -3.617 1.00 91.81 105 ILE A N 1
ATOM 807 C CA . ILE A 1 105 ? 11.766 -5.493 -4.111 1.00 91.81 105 ILE A CA 1
ATOM 808 C C . ILE A 1 105 ? 11.342 -6.607 -3.154 1.00 91.81 105 ILE A C 1
ATOM 810 O O . ILE A 1 105 ? 10.176 -6.666 -2.772 1.00 91.81 105 ILE A O 1
ATOM 814 N N . LEU A 1 106 ? 12.272 -7.469 -2.736 1.00 92.50 106 LEU A N 1
ATOM 815 C CA . LEU A 1 106 ? 11.984 -8.567 -1.813 1.00 92.50 106 LEU A CA 1
ATOM 816 C C . LEU A 1 106 ? 11.510 -8.038 -0.459 1.00 92.50 106 LEU A C 1
ATOM 818 O O . LEU A 1 106 ? 10.514 -8.522 0.075 1.00 92.50 106 LEU A O 1
ATOM 822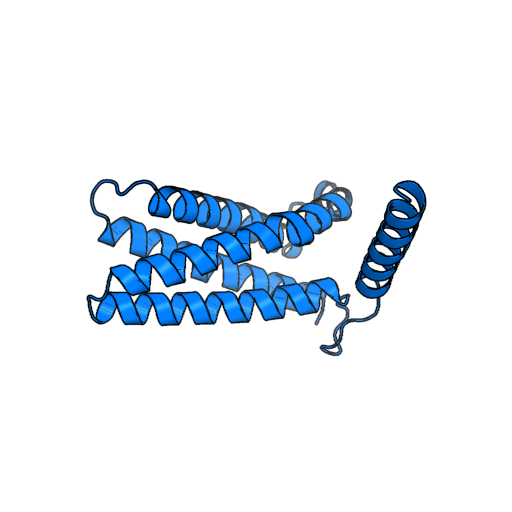 N N . GLY A 1 107 ? 12.172 -7.008 0.072 1.00 94.94 107 GLY A N 1
ATOM 823 C CA . GLY A 1 107 ? 11.755 -6.342 1.302 1.00 94.94 107 GLY A CA 1
ATOM 824 C C . GLY A 1 107 ? 10.342 -5.769 1.192 1.00 94.94 107 GLY A C 1
ATOM 825 O O . GLY A 1 107 ? 9.515 -6.008 2.073 1.00 94.94 107 GLY A O 1
ATOM 826 N N . HIS A 1 108 ? 10.039 -5.068 0.095 1.00 96.06 108 HIS A N 1
ATOM 827 C CA . HIS A 1 108 ? 8.709 -4.522 -0.166 1.00 96.06 108 HIS A CA 1
ATOM 828 C C . HIS A 1 108 ? 7.657 -5.629 -0.281 1.00 96.06 108 HIS A C 1
ATOM 830 O O . HIS A 1 108 ? 6.629 -5.556 0.388 1.00 96.06 108 HIS A O 1
ATOM 836 N N . ALA A 1 109 ? 7.926 -6.670 -1.074 1.00 95.06 109 ALA A N 1
ATOM 837 C CA . ALA A 1 109 ? 7.000 -7.770 -1.312 1.00 95.06 109 ALA A CA 1
ATOM 838 C C . ALA A 1 109 ? 6.702 -8.555 -0.026 1.00 95.06 109 ALA A C 1
ATOM 840 O O . ALA A 1 109 ? 5.538 -8.826 0.271 1.00 95.06 109 ALA A O 1
ATOM 841 N N . ILE A 1 110 ? 7.726 -8.874 0.773 1.00 96.38 110 ILE A N 1
ATOM 842 C CA . ILE A 1 110 ? 7.566 -9.603 2.039 1.00 96.38 110 ILE A CA 1
ATOM 843 C C . ILE A 1 110 ? 6.803 -8.751 3.052 1.00 96.38 110 ILE A C 1
ATOM 845 O O . ILE A 1 110 ? 5.785 -9.197 3.584 1.00 96.38 110 ILE A O 1
ATOM 849 N N . LEU A 1 111 ? 7.261 -7.522 3.316 1.00 98.12 111 LEU A N 1
ATOM 850 C CA . LEU A 1 111 ? 6.609 -6.665 4.306 1.00 98.12 111 LEU A CA 1
ATOM 851 C C . LEU A 1 111 ? 5.203 -6.275 3.863 1.00 98.12 111 LEU A C 1
ATOM 853 O O . LEU A 1 111 ? 4.292 -6.316 4.682 1.00 98.12 111 LEU A O 1
ATOM 857 N N . GLY A 1 112 ? 5.003 -5.958 2.584 1.00 97.75 112 GLY A N 1
ATOM 858 C CA . GLY A 1 112 ? 3.694 -5.652 2.009 1.00 97.75 112 GLY A CA 1
ATOM 859 C C . GLY A 1 112 ? 2.719 -6.818 2.131 1.00 97.75 112 GLY A C 1
ATOM 860 O O . GLY A 1 112 ? 1.592 -6.615 2.566 1.00 97.75 112 GLY A O 1
ATOM 861 N N . SER A 1 113 ? 3.167 -8.049 1.866 1.00 97.69 113 SER A N 1
ATOM 862 C CA . SER A 1 113 ? 2.332 -9.246 2.041 1.00 97.69 113 SER A CA 1
ATOM 863 C C . SER A 1 113 ? 1.944 -9.469 3.504 1.00 97.69 113 SER A C 1
ATOM 865 O O . SER A 1 113 ? 0.780 -9.724 3.800 1.00 97.69 113 SER A O 1
ATOM 867 N N . ILE A 1 114 ? 2.900 -9.341 4.435 1.00 98.44 114 ILE A N 1
ATOM 868 C CA . ILE A 1 114 ? 2.626 -9.459 5.877 1.00 98.44 114 ILE A CA 1
ATOM 869 C C . ILE A 1 114 ? 1.629 -8.386 6.318 1.00 98.44 114 ILE A C 1
ATOM 871 O O . ILE A 1 114 ? 0.688 -8.698 7.045 1.00 98.44 114 ILE A O 1
ATOM 875 N N . THR A 1 115 ? 1.839 -7.149 5.867 1.00 98.12 115 THR A N 1
ATOM 876 C CA . THR A 1 115 ? 0.974 -6.001 6.150 1.00 98.12 115 THR A CA 1
ATOM 877 C C . THR A 1 115 ? -0.445 -6.275 5.661 1.00 98.12 115 THR A C 1
ATOM 879 O O . THR A 1 115 ? -1.380 -6.296 6.447 1.00 98.12 115 THR A O 1
ATOM 882 N N . GLU A 1 116 ? -0.613 -6.584 4.377 1.00 98.12 116 GLU A N 1
ATOM 883 C CA . GLU A 1 116 ? -1.929 -6.787 3.774 1.00 98.12 116 GLU A CA 1
ATOM 884 C C . GLU A 1 116 ? -2.699 -7.936 4.442 1.00 98.12 116 GLU A C 1
ATOM 886 O O . GLU A 1 116 ? -3.880 -7.803 4.771 1.00 98.12 116 GLU A O 1
ATOM 891 N N . VAL A 1 117 ? -2.021 -9.055 4.718 1.00 98.25 117 VAL A N 1
ATOM 892 C CA . VAL A 1 117 ? -2.620 -10.201 5.416 1.00 98.25 117 VAL A CA 1
ATOM 893 C C . VAL A 1 117 ? -3.014 -9.831 6.845 1.00 98.25 117 VAL A C 1
ATOM 895 O O . VAL A 1 117 ? -4.107 -10.185 7.292 1.00 98.25 117 VAL A O 1
ATOM 898 N N . LEU A 1 118 ? -2.159 -9.115 7.576 1.00 97.50 118 LEU A N 1
ATOM 899 C CA . LEU A 1 118 ? -2.457 -8.683 8.939 1.00 97.50 118 LEU A CA 1
ATOM 900 C C . LEU A 1 118 ? -3.638 -7.702 8.967 1.00 97.50 118 LEU A C 1
ATOM 902 O O . LEU A 1 118 ? -4.551 -7.882 9.779 1.00 97.50 118 LEU A O 1
ATOM 906 N N . GLY A 1 119 ? -3.675 -6.728 8.057 1.00 96.94 119 GLY A N 1
ATOM 907 C CA . GLY A 1 119 ? -4.798 -5.816 7.858 1.00 96.94 119 GLY A CA 1
ATOM 908 C C . GLY A 1 119 ? -6.103 -6.558 7.572 1.00 96.94 119 GLY A C 1
ATOM 909 O O . GLY A 1 119 ? -7.106 -6.322 8.251 1.00 96.94 119 GLY A O 1
ATOM 910 N N . ALA A 1 120 ? -6.080 -7.526 6.652 1.00 97.50 120 ALA A N 1
ATOM 911 C CA . ALA A 1 120 ? -7.230 -8.372 6.342 1.00 97.50 120 ALA A CA 1
ATOM 912 C C . ALA A 1 120 ? -7.719 -9.164 7.566 1.00 97.50 120 ALA A C 1
ATOM 914 O O . ALA A 1 120 ? -8.917 -9.189 7.854 1.00 97.50 120 ALA A O 1
ATOM 915 N N . ILE A 1 121 ? -6.810 -9.758 8.345 1.00 96.81 121 ILE A N 1
ATOM 916 C CA . ILE A 1 121 ? -7.167 -10.466 9.584 1.00 96.81 121 ILE A CA 1
ATOM 917 C C . ILE A 1 121 ? -7.824 -9.507 10.585 1.00 96.81 121 ILE A C 1
ATOM 919 O O . ILE A 1 121 ? -8.842 -9.859 11.184 1.00 96.81 121 ILE A O 1
ATOM 923 N N . LEU A 1 122 ? -7.279 -8.300 10.763 1.00 95.12 122 LEU A N 1
ATOM 924 C CA . LEU A 1 122 ? -7.771 -7.312 11.730 1.00 95.12 122 LEU A CA 1
ATOM 925 C C . LEU A 1 122 ? -9.169 -6.766 11.396 1.00 95.12 122 LEU A C 1
ATOM 927 O O . LEU A 1 122 ? -9.868 -6.316 12.309 1.00 95.12 122 LEU A O 1
ATOM 931 N N . ILE A 1 123 ? -9.607 -6.851 10.134 1.00 94.81 123 ILE A N 1
ATOM 932 C CA . ILE A 1 123 ? -10.988 -6.541 9.728 1.00 94.81 123 ILE A CA 1
ATOM 933 C C . ILE A 1 123 ? -11.974 -7.524 10.372 1.00 94.81 123 ILE A C 1
ATOM 935 O O . ILE A 1 123 ? -12.992 -7.106 10.926 1.00 94.81 123 ILE A O 1
ATOM 939 N N . PHE A 1 124 ? -11.672 -8.825 10.335 1.00 92.88 124 PHE A N 1
ATOM 940 C CA . PHE A 1 124 ? -12.589 -9.874 10.799 1.00 92.88 124 PHE A CA 1
ATOM 941 C C . PHE A 1 124 ? -12.383 -10.258 12.261 1.00 92.88 124 PHE A C 1
ATOM 943 O O . PHE A 1 124 ? -13.327 -10.660 12.944 1.00 92.88 124 PHE A O 1
ATOM 950 N N . ARG A 1 125 ? -11.151 -10.154 12.763 1.00 90.81 125 ARG A N 1
ATOM 951 C CA . ARG A 1 125 ? -10.782 -10.651 14.084 1.00 90.81 125 ARG A CA 1
ATOM 952 C C . ARG A 1 125 ? -9.928 -9.649 14.839 1.00 90.81 125 ARG A C 1
ATOM 954 O O . ARG A 1 125 ? -8.809 -9.319 14.465 1.00 90.81 125 ARG A O 1
ATOM 961 N N . LYS A 1 126 ? -10.427 -9.269 16.011 1.00 88.38 126 LYS A N 1
ATOM 962 C CA . LYS A 1 126 ? -9.664 -8.541 17.026 1.00 88.38 126 LYS A CA 1
ATOM 963 C C . LYS A 1 126 ? -9.010 -9.552 17.959 1.00 88.38 126 LYS A C 1
ATOM 965 O O . LYS A 1 126 ? -9.671 -10.481 18.418 1.00 88.38 126 LYS A O 1
ATOM 970 N N . PHE A 1 127 ? -7.727 -9.382 18.253 1.00 86.06 127 PHE A N 1
ATOM 971 C CA . PHE A 1 127 ? -6.993 -10.285 19.137 1.00 86.06 127 PHE A CA 1
ATOM 972 C C . PHE A 1 127 ? -6.080 -9.513 20.087 1.00 86.06 127 PHE A C 1
ATOM 974 O O . PHE A 1 127 ? -5.489 -8.496 19.725 1.00 86.06 127 PHE A O 1
ATOM 981 N N . GLY A 1 128 ? -5.984 -10.009 21.325 1.00 90.06 128 GLY A N 1
ATOM 982 C CA . GLY A 1 128 ? -5.151 -9.438 22.382 1.00 90.06 128 GLY A CA 1
ATOM 983 C C . GLY A 1 128 ? -5.319 -7.923 22.538 1.00 90.06 128 GLY A C 1
ATOM 984 O O . GLY A 1 128 ? -6.425 -7.383 22.543 1.00 90.06 128 GLY A O 1
ATOM 985 N N . ASN A 1 129 ? -4.192 -7.220 22.652 1.00 93.06 129 ASN A N 1
ATOM 986 C CA . ASN A 1 129 ? -4.180 -5.765 22.722 1.00 93.06 129 ASN A CA 1
ATOM 987 C C . ASN A 1 129 ? -4.330 -5.155 21.318 1.00 93.06 129 ASN A C 1
ATOM 989 O O . ASN A 1 129 ? -3.338 -4.897 20.635 1.00 93.06 129 ASN A O 1
ATOM 993 N N . VAL A 1 130 ? -5.575 -4.882 20.918 1.00 91.12 130 VAL A N 1
ATOM 994 C CA . VAL A 1 130 ? -5.924 -4.293 19.611 1.00 91.12 130 VAL A CA 1
ATOM 995 C C . VAL A 1 130 ? -5.098 -3.043 19.307 1.00 91.12 130 VAL A C 1
ATOM 997 O O . VAL A 1 130 ? -4.601 -2.883 18.200 1.00 91.12 130 VAL A O 1
ATOM 1000 N N . LYS A 1 131 ? -4.868 -2.170 20.296 1.00 92.38 131 LYS A N 1
ATOM 1001 C CA . LYS A 1 131 ? -4.087 -0.940 20.101 1.00 92.38 131 LYS A CA 1
ATOM 1002 C C . LYS A 1 131 ? -2.636 -1.231 19.720 1.00 92.38 131 LYS A C 1
ATOM 1004 O O . LYS A 1 131 ? -2.057 -0.478 18.944 1.00 92.38 131 LYS A O 1
ATOM 1009 N N . ARG A 1 132 ? -2.037 -2.290 20.272 1.00 96.12 132 ARG A N 1
ATOM 1010 C CA . ARG A 1 132 ? -0.675 -2.714 19.921 1.00 96.12 132 ARG A CA 1
ATOM 1011 C C . ARG A 1 132 ? -0.628 -3.224 18.485 1.00 96.12 132 ARG A C 1
ATOM 1013 O O . ARG A 1 132 ? 0.210 -2.757 17.724 1.00 96.12 132 ARG A O 1
ATOM 1020 N N . TRP A 1 133 ? -1.555 -4.103 18.113 1.00 96.00 133 TRP A N 1
ATOM 1021 C CA . TRP A 1 133 ? -1.621 -4.669 16.763 1.00 96.00 133 TRP A CA 1
ATOM 1022 C C . TRP A 1 133 ? -1.900 -3.619 15.695 1.00 96.00 133 TRP A C 1
ATOM 1024 O O . TRP A 1 133 ? -1.201 -3.594 14.694 1.00 96.00 133 TRP A O 1
ATOM 1034 N N . MET A 1 134 ? -2.799 -2.667 15.955 1.00 95.19 134 MET A N 1
ATOM 1035 C CA . MET A 1 134 ? -3.033 -1.547 15.037 1.00 95.19 134 MET A CA 1
ATOM 1036 C C . MET A 1 134 ? -1.797 -0.658 14.845 1.00 95.19 134 MET A C 1
ATOM 1038 O O . MET A 1 134 ? -1.607 -0.108 13.767 1.00 95.19 134 MET A O 1
ATOM 1042 N N . ARG A 1 135 ? -0.953 -0.487 15.876 1.00 95.94 135 ARG A N 1
ATOM 1043 C CA . ARG A 1 135 ? 0.308 0.262 15.734 1.00 95.94 135 ARG A CA 1
ATOM 1044 C C . ARG A 1 135 ? 1.339 -0.516 14.926 1.00 95.94 135 ARG A C 1
ATOM 1046 O O . ARG A 1 135 ? 2.017 0.096 14.117 1.00 95.94 135 ARG A O 1
ATOM 1053 N N . ILE A 1 136 ? 1.457 -1.823 15.166 1.00 97.06 136 ILE A N 1
ATOM 1054 C CA . ILE A 1 136 ? 2.345 -2.700 14.392 1.00 97.06 136 ILE A CA 1
ATOM 1055 C C . ILE A 1 136 ? 1.936 -2.654 12.922 1.00 97.06 136 ILE A C 1
ATOM 1057 O O . ILE A 1 136 ? 2.769 -2.346 12.080 1.00 97.06 136 ILE A O 1
ATOM 1061 N N . GLU A 1 137 ? 0.651 -2.861 12.644 1.00 96.75 137 GLU A N 1
ATOM 1062 C CA . GLU A 1 137 ? 0.095 -2.821 11.295 1.00 96.75 137 GLU A CA 1
ATOM 1063 C C . GLU A 1 137 ? 0.351 -1.475 10.611 1.00 96.75 137 GLU A C 1
ATOM 1065 O O . GLU A 1 137 ? 0.892 -1.428 9.512 1.00 96.75 137 GLU A O 1
ATOM 1070 N N . ALA A 1 138 ? 0.061 -0.359 11.290 1.00 96.81 138 ALA A N 1
ATOM 1071 C CA . ALA A 1 138 ? 0.350 0.963 10.743 1.00 96.81 138 ALA A CA 1
ATOM 1072 C C . ALA A 1 138 ? 1.847 1.150 10.435 1.00 96.81 138 ALA A C 1
ATOM 1074 O O . ALA A 1 138 ? 2.187 1.664 9.374 1.00 96.81 138 ALA A O 1
ATOM 1075 N N . SER A 1 139 ? 2.748 0.724 11.327 1.00 98.06 139 SER A N 1
ATOM 1076 C CA . SER A 1 139 ? 4.193 0.802 11.079 1.00 98.06 139 SER A CA 1
ATOM 1077 C C . SER A 1 139 ? 4.619 -0.033 9.872 1.00 98.06 139 SER A C 1
ATOM 1079 O O . SER A 1 139 ? 5.414 0.444 9.066 1.00 98.06 139 SER A O 1
ATOM 1081 N N . LEU A 1 140 ? 4.088 -1.250 9.732 1.00 98.12 140 LEU A N 1
ATOM 1082 C CA . LEU A 1 140 ? 4.378 -2.123 8.597 1.00 98.12 140 LEU A CA 1
ATOM 1083 C C . LEU A 1 140 ? 3.916 -1.491 7.276 1.00 98.12 140 LEU A C 1
ATOM 1085 O O . LEU A 1 140 ? 4.706 -1.436 6.335 1.00 98.12 140 LEU A O 1
ATOM 1089 N N . TRP A 1 141 ? 2.720 -0.895 7.250 1.00 97.62 141 TRP A N 1
ATOM 1090 C CA . TRP A 1 141 ? 2.232 -0.097 6.121 1.00 97.62 141 TRP A CA 1
ATOM 1091 C C . TRP A 1 141 ? 3.190 1.024 5.729 1.00 97.62 141 TRP A C 1
ATOM 1093 O O . TRP A 1 141 ? 3.571 1.122 4.565 1.00 97.62 141 TRP A O 1
ATOM 1103 N N . PHE A 1 142 ? 3.611 1.862 6.682 1.00 98.06 142 PHE A N 1
ATOM 1104 C CA . PHE A 1 142 ? 4.517 2.975 6.381 1.00 98.06 142 PHE A CA 1
ATOM 1105 C C . PHE A 1 142 ? 5.873 2.492 5.853 1.00 98.06 142 PHE A C 1
ATOM 1107 O O . PHE A 1 142 ? 6.390 3.069 4.898 1.00 98.06 142 PHE A O 1
ATOM 1114 N N . ILE A 1 143 ? 6.436 1.429 6.437 1.00 98.25 143 ILE A N 1
ATOM 1115 C CA . ILE A 1 143 ? 7.709 0.854 5.981 1.00 98.25 143 ILE A CA 1
ATOM 1116 C C . ILE A 1 143 ? 7.555 0.251 4.579 1.00 98.25 143 ILE A C 1
ATOM 1118 O O . ILE A 1 143 ? 8.386 0.505 3.709 1.00 98.25 143 ILE A O 1
ATOM 1122 N N . SER A 1 144 ? 6.490 -0.516 4.334 1.00 97.81 144 SER A N 1
ATOM 1123 C CA . SER A 1 144 ? 6.235 -1.131 3.030 1.00 97.81 144 SER A CA 1
ATOM 1124 C C . SER A 1 144 ? 6.040 -0.073 1.942 1.00 97.81 144 SER A C 1
ATOM 1126 O O . SER A 1 144 ? 6.685 -0.152 0.897 1.00 97.81 144 SER A O 1
ATOM 1128 N N . ILE A 1 145 ? 5.244 0.966 2.211 1.00 96.44 145 ILE A N 1
ATOM 1129 C CA . ILE A 1 145 ? 5.040 2.094 1.295 1.00 96.44 145 ILE A CA 1
ATOM 1130 C C . ILE A 1 145 ? 6.365 2.802 0.995 1.00 96.44 145 ILE A C 1
ATOM 1132 O O . ILE A 1 145 ? 6.662 3.075 -0.165 1.00 96.44 145 ILE A O 1
ATOM 1136 N N . PHE A 1 146 ? 7.195 3.054 2.010 1.00 97.88 146 PHE A N 1
ATOM 1137 C CA . PHE A 1 146 ? 8.515 3.656 1.818 1.00 97.88 146 PHE A CA 1
ATOM 1138 C C . PHE A 1 146 ? 9.416 2.822 0.892 1.00 97.88 146 PHE A C 1
ATOM 1140 O O . PHE A 1 146 ? 10.077 3.370 0.007 1.00 97.88 146 PHE A O 1
ATOM 1147 N N . LEU A 1 147 ? 9.411 1.495 1.044 1.00 97.44 147 LEU A N 1
ATOM 1148 C CA . LEU A 1 147 ? 10.129 0.602 0.132 1.00 97.44 147 LEU A CA 1
ATOM 1149 C C . LEU A 1 147 ? 9.539 0.634 -1.285 1.00 97.44 147 LEU A C 1
ATOM 1151 O O . LEU A 1 147 ? 10.298 0.617 -2.248 1.00 97.44 147 LEU A O 1
ATOM 1155 N N . GLY A 1 148 ? 8.216 0.755 -1.425 1.00 96.19 148 GLY A N 1
ATOM 1156 C CA . GLY A 1 148 ? 7.548 0.908 -2.722 1.00 96.19 148 GLY A CA 1
ATOM 1157 C C . GLY A 1 148 ? 7.944 2.199 -3.449 1.00 96.19 148 GLY A C 1
ATOM 1158 O O . GLY A 1 148 ? 8.240 2.173 -4.643 1.00 96.19 148 GLY A O 1
ATOM 1159 N N . PHE A 1 149 ? 8.044 3.320 -2.728 1.00 97.12 149 PHE A N 1
ATOM 1160 C CA . PHE A 1 149 ? 8.597 4.564 -3.278 1.00 97.12 149 PHE A CA 1
ATOM 1161 C C . PHE A 1 149 ? 10.059 4.403 -3.687 1.00 97.12 149 PHE A C 1
ATOM 1163 O O . PHE A 1 149 ? 10.449 4.837 -4.769 1.00 97.12 149 PHE A O 1
ATOM 1170 N N . SER A 1 150 ? 10.856 3.760 -2.834 1.00 96.81 150 SER A N 1
ATOM 1171 C CA . SER A 1 150 ? 12.275 3.514 -3.099 1.00 96.81 150 SER A CA 1
ATOM 1172 C C . SER A 1 150 ? 12.467 2.655 -4.350 1.00 96.81 150 SER A C 1
ATOM 1174 O O . SER A 1 150 ? 13.332 2.958 -5.164 1.00 96.81 150 SER A O 1
ATOM 1176 N N . PHE A 1 151 ? 11.622 1.638 -4.546 1.00 94.19 151 PHE A N 1
ATOM 1177 C CA . PHE A 1 151 ? 11.572 0.845 -5.773 1.00 94.19 151 PHE A CA 1
ATOM 1178 C C . PHE A 1 151 ? 11.298 1.724 -6.995 1.00 94.19 151 PHE A C 1
ATOM 1180 O O . PHE A 1 151 ? 12.072 1.699 -7.951 1.00 94.19 151 PHE A O 1
ATOM 1187 N N . TYR A 1 152 ? 10.230 2.526 -6.955 1.00 94.94 152 TYR A N 1
ATOM 1188 C CA . TYR A 1 152 ? 9.850 3.363 -8.091 1.00 94.94 152 TYR A CA 1
ATOM 1189 C C . TYR A 1 152 ? 10.974 4.339 -8.469 1.00 94.94 152 TYR A C 1
ATOM 1191 O O . TYR A 1 152 ? 11.334 4.449 -9.639 1.00 94.94 152 TYR A O 1
ATOM 1199 N N . ILE A 1 153 ? 11.572 5.002 -7.476 1.00 95.88 153 ILE A N 1
ATOM 1200 C CA . ILE A 1 153 ? 12.679 5.940 -7.692 1.00 95.88 153 ILE A CA 1
ATOM 1201 C C . ILE A 1 153 ? 13.898 5.217 -8.266 1.00 95.88 153 ILE A C 1
ATOM 1203 O O . ILE A 1 153 ? 14.452 5.674 -9.254 1.00 95.88 153 ILE A O 1
ATOM 1207 N N . TYR A 1 154 ? 14.304 4.088 -7.682 1.00 94.19 154 TYR A N 1
ATOM 1208 C CA . TYR A 1 154 ? 15.523 3.384 -8.086 1.00 94.19 154 TYR A CA 1
ATOM 1209 C C . TYR A 1 154 ? 15.468 2.861 -9.530 1.00 94.19 154 TYR A C 1
ATOM 1211 O O . TYR A 1 154 ? 16.476 2.880 -10.234 1.00 94.19 154 TYR A O 1
ATOM 1219 N N . TYR A 1 155 ? 14.303 2.378 -9.971 1.00 90.12 155 TYR A N 1
ATOM 1220 C CA . TYR A 1 155 ? 14.165 1.742 -11.282 1.00 90.12 155 TYR A CA 1
ATOM 1221 C C . TYR A 1 155 ? 13.696 2.681 -12.395 1.00 90.12 155 TYR A C 1
ATOM 1223 O O . TYR A 1 155 ? 14.030 2.437 -13.556 1.00 90.12 155 TYR A O 1
ATOM 1231 N N . TYR A 1 156 ? 12.932 3.731 -12.079 1.00 92.00 156 TYR A N 1
ATOM 1232 C CA . TYR A 1 156 ? 12.279 4.544 -13.108 1.00 92.00 156 TYR A CA 1
ATOM 1233 C C . TYR A 1 156 ? 12.785 5.979 -13.210 1.00 92.00 156 TYR A C 1
ATOM 1235 O O . TYR A 1 156 ? 12.756 6.535 -14.312 1.00 92.00 156 TYR A O 1
ATOM 1243 N N . VAL A 1 157 ? 13.271 6.565 -12.117 1.00 93.44 157 VAL A N 1
ATOM 1244 C CA . VAL A 1 157 ? 13.888 7.905 -12.105 1.00 93.44 157 VAL A CA 1
ATOM 1245 C C . VAL A 1 157 ? 15.386 7.776 -12.363 1.00 93.44 157 VAL A C 1
ATOM 1247 O O . VAL A 1 157 ? 15.939 8.674 -13.026 1.00 93.44 157 VAL A O 1
#

Sequence (157 aa):
MFELGLETLKKKVISLFVVASDMGFLGTRAIWLSDLNLLLQIAILAILIIGINFAKKKNFVVHGRILTLAVILNAILILFIMIPSLIGGFGFFLTELYSVGALIILGHAILGSITEVLGAILIFRKFGNVKRWMRIEASLWFISIFLGFSFYIYYYV

Radius of gyration: 18.09 Å; chains: 1; bounding box: 47×27×52 Å

pLDDT: mean 89.26, std 11.62, range [58.31, 98.44]

Secondary structure (DSSP, 8-state):
-HHHHHHHHHHHHHHHHHHHTSBPTTSSS-BHHHHHHHHHHHHHHHHHHHHHHHHHTT-HHHHHHHHHHHHHHHHHHIIIIIHHHHHHTHHHHHH-TTSHHHHHHHHHHHHHHHHHHHHHHHHH---S-HHHHHHHHHHHHHHHHHHHHHHHHHHH-

Foldseek 3Di:
DVVVVVVVVVVVVVVVVVQQQPQDPVPWQDGPLLNVLLVVLVVLVVLLVVLVVCVVVVVVVVSLVSLVVSLVSVVVCCVPPVVVVCVVCVVVCVVQVPDPLNCLSVLLVVLVVVLSVLSVCLSPDDDDPNVVSSVVSSVSSVVSSVSSVVNCVVPID